Protein AF-A0A964LMH3-F1 (afdb_monomer_lite)

Radius of gyration: 25.87 Å; chains: 1; bounding box: 79×51×69 Å

Sequence (176 aa):
MKFLGSFILGLSFVAPLGAQDKRPLGVDDFLRIGIVGDPQISPNGALVAYPVTTPSLADDRNISRLRVLDLVTGSSRELTSGPGSDRAPRWAKDGLTLAFLSNRNGTSQVWRTRIDPSEGMQAFTALQLQRIPSKFLYVPDEGHFVLRLRNRRLWWGVVLDWLDEYLRPGAAKTNP

Foldseek 3Di:
DDDDDDDPDDDDPPDPPPDDPDDDDDPVNQQADWDWDDWDAFLLRQKIKIWTWGDDPVVRDIAIWIWMAGPVVRDIDTDDDADFHWHDWDYDNLSFKIWTWTCRVVDTDIDIDGNDPCVLVVVVVVCVVVVNDDDDDDDSSHDPDDDPPVSVVVVVVVVVVVCCQPPDPPRDNPDD

pLDDT: mean 84.5, std 14.99, range [37.38, 98.06]

Secondary structure (DSSP, 8-state):
----------------------PPP-HHHHTT-PEE---EE-TTSSEEEEEEEEEETTTTEEEEEEEEEETTT--EEE---SSS-EEEEEE-TTSSEEEEEE-TTSS-EEEEEE---HHHHHHHHHHHHTT--------TT--SS--SHHHHHHHHHHHHHHHHHHHSTT------

Structure (mmCIF, N/CA/C/O backbone):
data_AF-A0A964LMH3-F1
#
_entry.id   AF-A0A964LMH3-F1
#
loop_
_atom_site.group_PDB
_atom_site.id
_atom_site.type_symbol
_atom_site.label_atom_id
_atom_site.label_alt_id
_atom_site.label_comp_id
_atom_site.label_asym_id
_atom_site.label_entity_id
_atom_site.label_seq_id
_atom_site.pdbx_PDB_ins_code
_atom_site.Cartn_x
_atom_site.Cartn_y
_atom_site.Cartn_z
_atom_site.occupancy
_atom_site.B_iso_or_equiv
_atom_site.auth_seq_id
_atom_site.auth_comp_id
_atom_site.auth_asym_id
_atom_site.auth_atom_id
_atom_site.pdbx_PDB_model_num
ATOM 1 N N . MET A 1 1 ? -57.112 40.262 -8.441 1.00 43.94 1 MET A N 1
ATOM 2 C CA . MET A 1 1 ? -57.501 39.226 -9.426 1.00 43.94 1 MET A CA 1
ATOM 3 C C . MET A 1 1 ? -56.806 39.525 -10.747 1.00 43.94 1 MET A C 1
ATOM 5 O O . MET A 1 1 ? -57.104 40.572 -11.307 1.00 43.94 1 MET A O 1
ATOM 9 N N . LYS A 1 2 ? -55.860 38.661 -11.158 1.00 37.38 2 LYS A N 1
ATOM 10 C CA . LYS A 1 2 ? -55.347 38.374 -12.524 1.00 37.38 2 LYS A CA 1
ATOM 11 C C . LYS A 1 2 ? -53.906 37.846 -12.408 1.00 37.38 2 LYS A C 1
ATOM 13 O O . LYS A 1 2 ? -52.963 38.620 -12.307 1.00 37.38 2 LYS A O 1
ATOM 18 N N . PHE A 1 3 ? -53.769 36.521 -12.360 1.00 39.44 3 PHE A N 1
ATOM 19 C CA . PHE A 1 3 ? -52.501 35.821 -12.579 1.00 39.44 3 PHE A CA 1
ATOM 20 C C . PHE A 1 3 ? -52.242 35.780 -14.088 1.00 39.44 3 PHE A C 1
ATOM 22 O O . PHE A 1 3 ? -53.132 35.377 -14.836 1.00 39.44 3 PHE A O 1
ATOM 29 N N . LEU A 1 4 ? -51.047 36.171 -14.533 1.00 43.84 4 LEU A N 1
ATOM 30 C CA . LEU A 1 4 ? -50.574 35.901 -15.888 1.00 43.84 4 LEU A CA 1
ATOM 31 C C . LEU A 1 4 ? -49.326 35.025 -15.772 1.00 43.84 4 LEU A C 1
ATOM 33 O O . LEU A 1 4 ? -48.281 35.473 -15.307 1.00 43.84 4 LEU A O 1
ATOM 37 N N . GLY A 1 5 ? -49.489 33.748 -16.111 1.00 41.75 5 GLY A N 1
ATOM 38 C CA . GLY A 1 5 ? -48.403 32.784 -16.187 1.00 41.75 5 GLY A CA 1
ATOM 39 C C . GLY A 1 5 ? -47.611 32.955 -17.479 1.00 41.75 5 GLY A C 1
ATOM 40 O O . GLY A 1 5 ? -48.177 33.262 -18.526 1.00 41.75 5 GLY A O 1
ATOM 41 N N . SER A 1 6 ? -46.308 32.708 -17.403 1.00 47.75 6 SER A N 1
ATOM 42 C CA . SER A 1 6 ? -45.483 32.423 -18.570 1.00 47.75 6 SER A CA 1
ATOM 43 C C . SER A 1 6 ? -44.656 31.185 -18.252 1.00 47.75 6 SER A C 1
ATOM 45 O O . SER A 1 6 ? -43.827 31.185 -17.344 1.00 47.75 6 SER A O 1
ATOM 47 N N . PHE A 1 7 ? -44.980 30.097 -18.943 1.00 43.62 7 PHE A N 1
ATOM 48 C CA . PHE A 1 7 ? -44.320 28.806 -18.840 1.00 43.62 7 PHE A CA 1
ATOM 49 C C . PHE A 1 7 ? -43.261 28.778 -19.946 1.00 43.62 7 PHE A C 1
ATOM 51 O O . PHE A 1 7 ? -43.597 28.641 -21.121 1.00 43.62 7 PHE A O 1
ATOM 58 N N . ILE A 1 8 ? -41.988 28.986 -19.598 1.00 53.72 8 ILE A N 1
ATOM 59 C CA . ILE A 1 8 ? -40.893 28.845 -20.563 1.00 53.72 8 ILE A CA 1
ATOM 60 C C . ILE A 1 8 ? -40.634 27.350 -20.737 1.00 53.72 8 ILE A C 1
ATOM 62 O O . ILE A 1 8 ? -40.128 26.678 -19.840 1.00 53.72 8 ILE A O 1
ATOM 66 N N . LEU A 1 9 ? -41.024 26.837 -21.901 1.00 47.16 9 LEU A N 1
ATOM 67 C CA . LEU A 1 9 ? -40.751 25.477 -22.338 1.00 47.16 9 LEU A CA 1
ATOM 68 C C . LEU A 1 9 ? -39.243 25.355 -22.620 1.00 47.16 9 LEU A C 1
ATOM 70 O O . LEU A 1 9 ? -38.753 25.805 -23.654 1.00 47.16 9 LEU A O 1
ATOM 74 N N . GLY A 1 10 ? -38.492 24.797 -21.671 1.00 50.16 10 GLY A N 1
ATOM 75 C CA . GLY A 1 10 ? -37.077 24.485 -21.853 1.00 50.16 10 GLY A CA 1
ATOM 76 C C . GLY A 1 10 ? -36.914 23.333 -22.841 1.00 50.16 10 GLY A C 1
ATOM 77 O O . GLY A 1 10 ? -37.224 22.189 -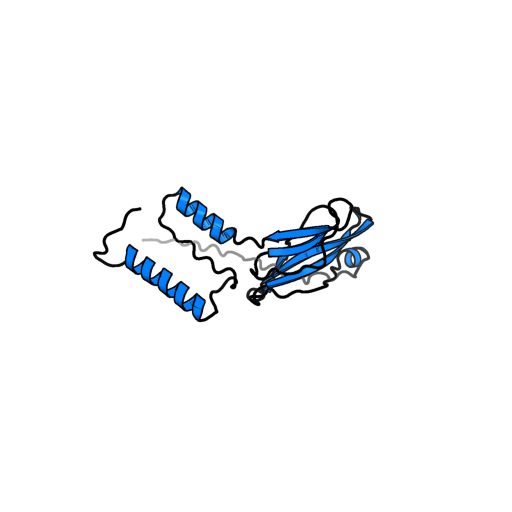22.517 1.00 50.16 10 GLY A O 1
ATOM 78 N N . LEU A 1 11 ? -36.438 23.629 -24.050 1.00 51.84 11 LEU A N 1
ATOM 79 C CA . LEU A 1 11 ? -36.082 22.618 -25.039 1.00 51.84 11 LEU A CA 1
ATOM 80 C C . LEU A 1 11 ? -34.772 21.944 -24.596 1.00 51.84 11 LEU A C 1
ATOM 82 O O . LEU A 1 11 ? -33.682 22.470 -24.816 1.00 51.84 11 LEU A O 1
ATOM 86 N N . SER A 1 12 ? -34.861 20.795 -23.928 1.00 59.47 12 SER A N 1
ATOM 87 C CA . SER A 1 12 ? -33.687 19.974 -23.633 1.00 59.47 12 SER A CA 1
ATOM 88 C C . SER A 1 12 ? -33.188 19.322 -24.922 1.00 59.47 12 SER A C 1
ATOM 90 O O . SER A 1 12 ? -33.811 18.404 -25.450 1.00 59.47 12 SER A O 1
ATOM 92 N N . PHE A 1 13 ? -32.050 19.792 -25.431 1.00 55.91 13 PHE A N 1
ATOM 93 C CA . PHE A 1 13 ? -31.306 19.097 -26.475 1.00 55.91 13 PHE A CA 1
ATOM 94 C C . PHE A 1 13 ? -30.699 17.828 -25.862 1.00 55.91 13 PHE A C 1
ATOM 96 O O . PHE A 1 13 ? -29.718 17.889 -25.123 1.00 55.91 13 PHE A O 1
ATOM 103 N N . VAL A 1 14 ? -31.293 16.669 -26.142 1.00 67.06 14 VAL A N 1
ATOM 104 C CA . VAL A 1 14 ? -30.629 15.384 -25.909 1.00 67.06 14 VAL A CA 1
ATOM 105 C C . VAL A 1 14 ? -29.656 15.197 -27.066 1.00 67.06 14 VAL A C 1
ATOM 107 O O . VAL A 1 14 ? -30.061 14.859 -28.176 1.00 67.06 14 VAL A O 1
ATOM 110 N N . ALA A 1 15 ? -28.374 15.483 -26.835 1.00 63.84 15 ALA A N 1
ATOM 111 C CA . ALA A 1 15 ? -27.341 15.120 -27.795 1.00 63.84 15 ALA A CA 1
ATOM 112 C C . ALA A 1 15 ? -27.350 13.589 -27.965 1.00 63.84 15 ALA A C 1
ATOM 114 O O . ALA A 1 15 ? -27.398 12.873 -26.957 1.00 63.84 15 ALA A O 1
ATOM 115 N N . PRO A 1 16 ? -27.313 13.058 -29.199 1.00 62.09 16 PRO A N 1
ATOM 116 C CA . PRO A 1 16 ? -27.150 11.630 -29.381 1.00 62.09 16 PRO A CA 1
ATOM 117 C C . PRO A 1 16 ? -25.789 11.238 -28.800 1.00 62.09 16 PRO A C 1
ATOM 119 O O . PRO A 1 16 ? -24.770 11.858 -29.109 1.00 62.09 16 PRO A O 1
ATOM 122 N N . LEU A 1 17 ? -25.773 10.209 -27.951 1.00 60.16 17 LEU A N 1
ATOM 123 C CA . LEU A 1 17 ? -24.554 9.483 -27.606 1.00 60.16 17 LEU A CA 1
ATOM 124 C C . LEU A 1 17 ? -24.035 8.853 -28.901 1.00 60.16 17 LEU A C 1
ATOM 126 O O . LEU A 1 17 ? -24.423 7.746 -29.270 1.00 60.16 17 LEU A O 1
ATOM 130 N N . GLY A 1 18 ? -23.218 9.606 -29.637 1.00 59.69 18 GLY A N 1
ATOM 131 C CA . GLY A 1 18 ? -22.487 9.092 -30.781 1.00 59.69 18 GLY A CA 1
ATOM 132 C C . GLY A 1 18 ? -21.665 7.897 -30.323 1.00 59.69 18 GLY A C 1
ATOM 133 O O . GLY A 1 18 ? -20.982 7.961 -29.298 1.00 59.69 18 GLY A O 1
ATOM 134 N N . ALA A 1 19 ? -21.767 6.791 -31.055 1.00 64.25 19 ALA A N 1
ATOM 135 C CA . ALA A 1 19 ? -20.888 5.657 -30.850 1.00 64.25 19 ALA A CA 1
ATOM 136 C C . ALA A 1 19 ? -19.441 6.161 -30.918 1.00 64.25 19 ALA A C 1
ATOM 138 O O . ALA A 1 19 ? -19.067 6.845 -31.867 1.00 64.25 19 ALA A O 1
ATOM 139 N N . GLN A 1 20 ? -18.647 5.867 -29.888 1.00 69.12 20 GLN A N 1
ATOM 140 C CA . GLN A 1 20 ? -17.232 6.208 -29.886 1.00 69.12 20 GLN A CA 1
ATOM 141 C C . GLN A 1 20 ? -16.580 5.511 -31.085 1.00 69.12 20 GLN A C 1
ATOM 143 O O . GLN A 1 20 ? -16.556 4.277 -31.133 1.00 69.12 20 GLN A O 1
ATOM 148 N N . ASP A 1 21 ? -16.091 6.290 -32.052 1.00 74.25 21 ASP A N 1
ATOM 149 C CA . ASP A 1 21 ? -15.425 5.753 -33.236 1.00 74.25 21 ASP A CA 1
ATOM 150 C C . ASP A 1 21 ? -14.253 4.874 -32.794 1.00 74.25 21 ASP A C 1
ATOM 152 O O . ASP A 1 21 ? -13.274 5.323 -32.188 1.00 74.25 21 ASP A O 1
ATOM 156 N N . LYS A 1 22 ? -14.381 3.571 -33.053 1.00 81.00 22 LYS A N 1
ATOM 157 C CA . LYS A 1 22 ? -13.353 2.589 -32.723 1.00 81.00 22 LYS A CA 1
ATOM 158 C C . LYS A 1 22 ? -12.224 2.747 -33.733 1.00 81.00 22 LYS A C 1
ATOM 160 O O . LYS A 1 22 ? -12.357 2.320 -34.877 1.00 81.00 22 LYS A O 1
ATOM 165 N N . ARG A 1 23 ? -11.111 3.354 -33.320 1.00 89.44 23 ARG A N 1
ATOM 166 C CA . ARG A 1 23 ? -9.904 3.403 -34.154 1.00 89.44 23 ARG A CA 1
ATOM 167 C C . ARG A 1 23 ? -9.144 2.067 -34.115 1.00 89.44 23 ARG A C 1
ATOM 169 O O . ARG A 1 23 ? -9.169 1.399 -33.078 1.00 89.44 23 ARG A O 1
ATOM 176 N N . PRO A 1 24 ? -8.439 1.683 -35.195 1.00 90.44 24 PRO A N 1
ATOM 177 C CA . PRO A 1 24 ? -7.520 0.548 -35.173 1.00 90.44 24 PRO A CA 1
ATOM 178 C C . PRO A 1 24 ? -6.431 0.706 -34.103 1.00 90.44 24 PRO A C 1
ATOM 180 O O . PRO A 1 24 ? -6.037 1.830 -33.765 1.00 90.44 24 PRO A O 1
ATOM 183 N N . LEU A 1 25 ? -5.931 -0.428 -33.602 1.00 89.69 25 LEU A N 1
ATOM 184 C CA . LEU A 1 25 ? -4.760 -0.459 -32.726 1.00 89.69 25 LEU A CA 1
ATOM 185 C C . LEU A 1 25 ? -3.536 0.067 -33.483 1.00 89.69 25 LEU A C 1
ATOM 187 O O . LEU A 1 25 ? -3.240 -0.384 -34.589 1.00 89.69 25 LEU A O 1
ATOM 191 N N . GLY A 1 26 ? -2.833 1.017 -32.877 1.00 90.94 26 GLY A N 1
ATOM 192 C CA . GLY A 1 26 ? -1.563 1.556 -33.350 1.00 90.94 26 GLY A CA 1
ATOM 193 C C . GLY A 1 26 ? -0.403 1.103 -32.467 1.00 90.94 26 GLY A C 1
ATOM 194 O O . GLY A 1 26 ? -0.605 0.542 -31.393 1.00 90.94 26 GLY A O 1
ATOM 195 N N . VAL A 1 27 ? 0.828 1.385 -32.899 1.00 89.44 27 VAL A N 1
ATOM 196 C CA . VAL A 1 27 ? 2.051 1.050 -32.143 1.00 89.44 27 VAL A CA 1
ATOM 197 C C . VAL A 1 27 ? 2.011 1.628 -30.722 1.00 89.44 27 VAL A C 1
ATOM 199 O O . VAL A 1 27 ? 2.334 0.929 -29.765 1.00 89.44 27 VAL A O 1
ATOM 202 N N . ASP A 1 28 ? 1.518 2.859 -30.569 1.00 88.50 28 ASP A N 1
ATOM 203 C CA . ASP A 1 28 ? 1.406 3.532 -29.269 1.00 88.50 28 ASP A CA 1
ATOM 204 C C . ASP A 1 28 ? 0.469 2.820 -28.286 1.00 88.50 28 ASP A C 1
ATOM 206 O O . ASP A 1 28 ? 0.632 2.955 -27.073 1.00 88.50 28 ASP A O 1
ATOM 210 N N . ASP A 1 29 ? -0.503 2.045 -28.778 1.00 88.94 29 ASP A N 1
ATOM 211 C CA . ASP A 1 29 ? -1.387 1.273 -27.905 1.00 88.94 29 ASP A CA 1
ATOM 212 C C . ASP A 1 29 ? -0.621 0.140 -27.230 1.00 88.94 29 ASP A C 1
ATOM 214 O O . ASP A 1 29 ? -0.791 -0.080 -26.033 1.00 88.94 29 ASP A O 1
ATOM 218 N N . PHE A 1 30 ? 0.294 -0.512 -27.952 1.00 86.00 30 PHE A N 1
ATOM 219 C CA . PHE A 1 30 ? 1.150 -1.561 -27.395 1.00 86.00 30 PHE A CA 1
ATOM 220 C C . PHE A 1 30 ? 2.121 -1.020 -26.344 1.00 86.00 30 PHE A C 1
ATOM 222 O O . PHE A 1 30 ? 2.413 -1.712 -25.370 1.00 86.00 30 PHE A O 1
ATOM 229 N N . LEU A 1 31 ? 2.556 0.236 -26.479 1.00 87.56 31 LEU A N 1
ATOM 230 C CA . LEU A 1 31 ? 3.399 0.907 -25.484 1.00 87.56 31 LEU A CA 1
ATOM 231 C C . LEU A 1 31 ? 2.647 1.271 -24.195 1.00 87.56 31 LEU A C 1
ATOM 233 O O . LEU A 1 31 ? 3.273 1.592 -23.188 1.00 87.56 31 LEU A O 1
ATOM 237 N N . ARG A 1 32 ? 1.311 1.203 -24.204 1.00 85.31 32 ARG A N 1
ATOM 238 C CA . ARG A 1 32 ? 0.451 1.471 -23.040 1.00 85.31 32 ARG A CA 1
ATOM 239 C C . ARG A 1 32 ? -0.066 0.203 -22.367 1.00 85.31 32 ARG A C 1
ATOM 241 O O . ARG A 1 32 ? -0.717 0.299 -21.327 1.00 85.31 32 ARG A O 1
ATOM 248 N N . ILE A 1 33 ? 0.208 -0.976 -22.928 1.00 89.50 33 ILE A N 1
ATOM 249 C CA . ILE A 1 33 ? -0.223 -2.243 -22.335 1.00 89.50 33 ILE A CA 1
ATOM 250 C C . ILE A 1 33 ? 0.583 -2.494 -21.058 1.00 89.50 33 ILE A C 1
ATOM 252 O O . ILE A 1 33 ? 1.795 -2.701 -21.088 1.00 89.50 33 ILE A O 1
ATOM 256 N N . GLY A 1 34 ? -0.119 -2.492 -19.926 1.00 92.31 34 GLY A N 1
ATOM 257 C CA . GLY A 1 34 ? 0.436 -2.874 -18.636 1.00 92.31 34 GLY A CA 1
ATOM 258 C C . GLY A 1 34 ? 0.405 -4.387 -18.445 1.00 92.31 34 GLY A C 1
ATOM 259 O O . GLY A 1 34 ? -0.649 -5.011 -18.546 1.00 92.31 34 GLY A O 1
ATOM 260 N N . ILE A 1 35 ? 1.552 -4.973 -18.113 1.00 95.19 35 ILE A N 1
ATOM 261 C CA . ILE A 1 35 ? 1.669 -6.386 -17.749 1.00 95.19 35 ILE A CA 1
ATOM 262 C C . ILE A 1 35 ? 1.598 -6.503 -16.227 1.00 95.19 35 ILE A C 1
ATOM 264 O O . ILE A 1 35 ? 2.442 -5.953 -15.515 1.00 95.19 35 ILE A O 1
ATOM 268 N N . VAL A 1 36 ? 0.603 -7.232 -15.729 1.00 96.44 36 VAL A N 1
ATOM 269 C CA . VAL A 1 36 ? 0.450 -7.548 -14.303 1.00 96.44 36 VAL A CA 1
ATOM 270 C C . VAL A 1 36 ? 1.254 -8.805 -13.974 1.00 96.44 36 VAL A C 1
ATOM 272 O O . VAL A 1 36 ? 1.165 -9.802 -14.688 1.00 96.44 36 VAL A O 1
ATOM 275 N N . GLY A 1 37 ? 2.024 -8.777 -12.888 1.00 95.50 37 GLY A N 1
ATOM 276 C CA . GLY A 1 37 ? 2.790 -9.933 -12.412 1.00 95.50 37 GLY A CA 1
ATOM 277 C C . GLY A 1 37 ? 2.750 -10.071 -10.894 1.00 95.50 37 GLY A C 1
ATOM 278 O O . GLY A 1 37 ? 2.201 -9.209 -10.222 1.00 95.50 37 GLY A O 1
ATOM 279 N N . ASP A 1 38 ? 3.328 -11.161 -10.375 1.00 97.69 38 ASP A N 1
ATOM 280 C CA . ASP A 1 38 ? 3.560 -11.451 -8.943 1.00 97.69 38 ASP A CA 1
ATOM 281 C C . ASP A 1 38 ? 2.503 -10.884 -7.960 1.00 97.69 38 ASP A C 1
ATOM 283 O O . ASP A 1 38 ? 2.845 -10.070 -7.095 1.00 97.69 38 ASP A O 1
ATOM 287 N N . PRO A 1 39 ? 1.213 -11.255 -8.097 1.00 97.50 39 PRO A N 1
ATOM 288 C CA . PRO A 1 39 ? 0.175 -10.789 -7.189 1.00 97.50 39 PRO A CA 1
ATOM 289 C C . PRO A 1 39 ? 0.318 -11.441 -5.810 1.00 97.50 39 PRO A C 1
ATOM 291 O O . PRO A 1 39 ? 0.521 -12.648 -5.691 1.00 97.50 39 PRO A O 1
ATOM 294 N N . GLN A 1 40 ? 0.174 -10.642 -4.756 1.00 97.81 40 GLN A N 1
ATOM 295 C CA . GLN A 1 40 ? 0.347 -11.063 -3.367 1.00 97.81 40 GLN A CA 1
ATOM 296 C C . GLN A 1 40 ? -0.820 -10.577 -2.513 1.00 97.81 40 GLN A C 1
ATOM 298 O O . GLN A 1 40 ? -1.035 -9.371 -2.369 1.00 97.81 40 GLN A O 1
ATOM 303 N N . ILE A 1 41 ? -1.555 -11.514 -1.918 1.00 94.75 41 ILE A N 1
ATOM 304 C CA . ILE A 1 41 ? -2.678 -11.223 -1.020 1.00 94.75 41 ILE A CA 1
ATOM 305 C C . ILE A 1 41 ? -2.128 -10.834 0.360 1.00 94.75 41 ILE A C 1
ATOM 307 O O . ILE A 1 41 ? -1.198 -11.466 0.866 1.00 94.75 41 ILE A O 1
ATOM 311 N N . SER A 1 42 ? -2.678 -9.785 0.970 1.00 92.62 42 SER A N 1
ATOM 312 C CA . SER A 1 42 ? -2.320 -9.366 2.326 1.00 92.62 42 SER A CA 1
ATOM 313 C C . SER A 1 42 ? -2.727 -10.426 3.367 1.00 92.62 42 SER A C 1
ATOM 315 O O . SER A 1 42 ? -3.710 -11.139 3.169 1.00 92.62 42 SER A O 1
ATOM 317 N N . PRO A 1 43 ? -2.046 -10.526 4.526 1.00 89.50 43 PRO A N 1
ATOM 318 C CA . PRO A 1 43 ? -2.386 -11.484 5.587 1.00 89.50 43 PRO A CA 1
ATOM 319 C C . PRO A 1 43 ? -3.841 -11.438 6.073 1.00 89.50 43 PRO A C 1
ATOM 321 O O . PRO A 1 43 ? -4.376 -12.442 6.540 1.00 89.50 43 PRO A O 1
ATOM 324 N N . ASN A 1 44 ? -4.482 -10.270 5.990 1.00 79.75 44 ASN A N 1
ATOM 325 C CA . ASN A 1 44 ? -5.884 -10.081 6.357 1.00 79.75 44 ASN A CA 1
ATOM 326 C C . ASN A 1 44 ? -6.872 -10.402 5.221 1.00 79.75 44 ASN A C 1
ATOM 328 O O . ASN A 1 44 ? -8.077 -10.370 5.450 1.00 79.75 44 ASN A O 1
ATOM 332 N N . GLY A 1 45 ? -6.380 -10.712 4.019 1.00 86.12 45 GLY A N 1
ATOM 333 C CA . GLY A 1 45 ? -7.191 -11.042 2.848 1.00 86.12 45 GLY A CA 1
ATOM 334 C C . GLY A 1 45 ? -7.917 -9.855 2.212 1.00 86.12 45 GLY A C 1
ATOM 335 O O . GLY A 1 45 ? -8.732 -10.074 1.327 1.00 86.12 45 GLY A O 1
ATOM 336 N N . ALA A 1 46 ? -7.661 -8.619 2.651 1.00 85.75 46 ALA A N 1
ATOM 337 C CA . ALA A 1 46 ? -8.383 -7.438 2.171 1.00 85.75 46 ALA A CA 1
ATOM 338 C C . ALA A 1 46 ? -7.754 -6.796 0.922 1.00 85.75 46 ALA A C 1
ATOM 340 O O . ALA A 1 46 ? -8.450 -6.146 0.143 1.00 85.75 46 ALA A O 1
ATOM 341 N N . LEU A 1 47 ? -6.441 -6.954 0.735 1.00 90.44 47 LEU A N 1
ATOM 342 C CA . LEU A 1 47 ? -5.666 -6.235 -0.271 1.00 90.44 47 LEU A CA 1
ATOM 343 C C . LEU A 1 47 ? -4.864 -7.204 -1.144 1.00 90.44 47 LEU A C 1
ATOM 345 O O . LEU A 1 47 ? -4.379 -8.231 -0.670 1.00 90.44 47 LEU A O 1
ATOM 349 N N . VAL A 1 48 ? -4.649 -6.838 -2.407 1.00 95.69 48 VAL A N 1
ATOM 350 C CA . VAL A 1 48 ? -3.684 -7.499 -3.296 1.00 95.69 48 VAL A CA 1
ATOM 351 C C . VAL A 1 48 ? -2.644 -6.485 -3.739 1.00 95.69 48 VAL A C 1
ATOM 353 O O . VAL A 1 48 ? -2.984 -5.499 -4.387 1.00 95.69 48 VAL A O 1
ATOM 356 N N . ALA A 1 49 ? -1.377 -6.731 -3.412 1.00 96.56 49 ALA A N 1
ATOM 357 C CA . ALA A 1 49 ? -0.249 -5.981 -3.951 1.00 96.56 49 ALA A CA 1
ATOM 358 C C . ALA A 1 49 ? 0.264 -6.669 -5.217 1.00 96.56 49 ALA A C 1
ATOM 360 O O . ALA A 1 49 ? 0.441 -7.885 -5.225 1.00 96.56 49 ALA A O 1
ATOM 361 N N . TYR A 1 50 ? 0.521 -5.906 -6.273 1.00 97.88 50 TYR A N 1
ATOM 362 C CA . TYR A 1 50 ? 1.029 -6.449 -7.531 1.00 97.88 50 TYR A CA 1
ATOM 363 C C . TYR A 1 50 ? 1.826 -5.393 -8.308 1.00 97.88 50 TYR A C 1
ATOM 365 O O . TYR A 1 50 ? 1.454 -4.216 -8.306 1.00 97.88 50 TYR A O 1
ATOM 373 N N . PRO A 1 51 ? 2.927 -5.768 -8.978 1.00 97.94 51 PRO A N 1
ATOM 374 C CA . PRO A 1 51 ? 3.562 -4.920 -9.973 1.00 97.94 51 PRO A CA 1
ATOM 375 C C . PRO A 1 51 ? 2.734 -4.831 -11.260 1.00 97.94 51 PRO A C 1
ATOM 377 O O . PRO A 1 51 ? 2.241 -5.836 -11.775 1.00 97.94 51 PRO A O 1
ATOM 380 N N . VAL A 1 52 ? 2.675 -3.628 -11.825 1.00 97.56 52 VAL A N 1
ATOM 381 C CA . VAL A 1 52 ? 2.297 -3.385 -13.220 1.00 97.56 52 VAL A CA 1
ATOM 382 C C . VAL A 1 52 ? 3.521 -2.887 -13.959 1.00 97.56 52 VAL A C 1
ATOM 384 O O . VAL A 1 52 ? 4.148 -1.920 -13.533 1.00 97.56 52 VAL A O 1
ATOM 387 N N . THR A 1 53 ? 3.868 -3.569 -15.045 1.00 96.69 53 THR A N 1
ATOM 388 C CA . THR A 1 53 ? 5.018 -3.248 -15.888 1.00 96.69 53 THR A CA 1
ATOM 389 C C . THR A 1 53 ? 4.550 -2.598 -17.174 1.00 96.69 53 THR A C 1
ATOM 391 O O . THR A 1 53 ? 3.776 -3.202 -17.911 1.00 96.69 53 THR A O 1
ATOM 394 N N . THR A 1 54 ? 5.036 -1.393 -17.446 1.00 94.31 54 THR A N 1
ATOM 395 C CA . THR A 1 54 ? 4.741 -0.632 -18.665 1.00 94.31 54 THR A CA 1
ATOM 396 C C . THR A 1 54 ? 6.040 -0.209 -19.353 1.00 94.31 54 THR A C 1
ATOM 398 O O . THR A 1 54 ? 7.005 0.135 -18.659 1.00 94.31 54 THR A O 1
ATOM 401 N N . PRO A 1 55 ? 6.091 -0.190 -20.693 1.00 93.50 55 PRO A N 1
ATOM 402 C CA . PRO A 1 55 ? 7.184 0.442 -21.426 1.00 93.50 55 PRO A CA 1
ATOM 403 C C . PRO A 1 55 ? 7.336 1.929 -21.058 1.00 93.50 55 PRO A C 1
ATOM 405 O O . PRO A 1 55 ? 6.351 2.663 -21.009 1.00 93.50 55 PRO A O 1
ATOM 408 N N . SER A 1 56 ? 8.567 2.383 -20.808 1.00 89.12 56 SER A N 1
ATOM 409 C CA . SER A 1 56 ? 8.920 3.800 -20.650 1.00 89.12 56 SER A CA 1
ATOM 410 C C . SER A 1 56 ? 9.848 4.214 -21.783 1.00 89.12 56 SER A C 1
ATOM 412 O O . SER A 1 56 ? 10.990 3.763 -21.845 1.00 89.12 56 SER A O 1
ATOM 414 N N . LEU A 1 57 ? 9.364 5.099 -22.659 1.00 88.38 57 LEU A N 1
ATOM 415 C CA . LEU A 1 57 ? 10.180 5.694 -23.723 1.00 88.38 57 LEU A CA 1
ATOM 416 C C . LEU A 1 57 ? 11.259 6.628 -23.162 1.00 88.38 57 LEU A C 1
ATOM 418 O O . LEU A 1 57 ? 12.349 6.701 -23.711 1.00 88.38 57 LEU A O 1
ATOM 422 N N . ALA A 1 58 ? 10.968 7.324 -22.058 1.00 87.50 58 ALA A N 1
ATOM 423 C CA . ALA A 1 58 ? 11.912 8.251 -21.437 1.00 87.50 58 ALA A CA 1
ATOM 424 C C . ALA A 1 58 ? 13.133 7.533 -20.839 1.00 87.50 58 ALA A C 1
ATOM 426 O O . ALA A 1 58 ? 14.227 8.088 -20.824 1.00 87.50 58 ALA A O 1
ATOM 427 N N . ASP A 1 59 ? 12.943 6.304 -20.355 1.00 87.00 59 ASP A N 1
ATOM 428 C CA . ASP A 1 59 ? 14.007 5.484 -19.770 1.00 87.00 59 ASP A CA 1
ATOM 429 C C . ASP A 1 59 ? 14.547 4.403 -20.724 1.00 87.00 59 ASP A C 1
ATOM 431 O O . ASP A 1 59 ? 15.420 3.636 -20.317 1.00 87.00 59 ASP A O 1
ATOM 435 N N . ASP A 1 60 ? 13.986 4.291 -21.932 1.00 91.56 60 ASP A N 1
ATOM 436 C CA . ASP A 1 60 ? 14.260 3.230 -22.915 1.00 91.56 60 ASP A CA 1
ATOM 437 C C . ASP A 1 60 ? 14.250 1.808 -22.312 1.00 91.56 60 ASP A C 1
ATOM 439 O O . ASP A 1 60 ? 15.138 0.979 -22.520 1.00 91.56 60 ASP A O 1
ATOM 443 N N . ARG A 1 61 ? 13.255 1.528 -21.459 1.00 90.88 61 ARG A N 1
ATOM 444 C CA . ARG A 1 61 ? 13.109 0.232 -20.772 1.00 90.88 61 ARG A CA 1
ATOM 445 C C . ARG A 1 61 ? 11.701 0.015 -20.237 1.00 90.88 61 ARG A C 1
ATOM 447 O O . ARG A 1 61 ? 10.912 0.944 -20.090 1.00 90.88 61 ARG A O 1
ATOM 454 N N . ASN A 1 62 ? 11.422 -1.217 -19.825 1.00 93.75 62 ASN A N 1
ATOM 455 C CA . ASN A 1 62 ? 10.235 -1.529 -19.036 1.00 93.75 62 ASN A CA 1
ATOM 456 C C . ASN A 1 62 ? 10.389 -1.077 -17.584 1.00 93.75 62 ASN A C 1
ATOM 458 O O . ASN A 1 62 ? 11.423 -1.297 -16.946 1.00 93.75 62 ASN A O 1
ATOM 462 N N . ILE A 1 63 ? 9.320 -0.496 -17.056 1.00 94.94 63 ILE A N 1
ATOM 463 C CA . ILE A 1 63 ? 9.251 0.018 -15.698 1.00 94.94 63 ILE A CA 1
ATOM 464 C C . ILE A 1 63 ? 8.095 -0.645 -14.965 1.00 94.94 63 ILE A C 1
ATOM 466 O O . ILE A 1 63 ? 6.949 -0.562 -15.397 1.00 94.94 63 ILE A O 1
ATOM 470 N N . SER A 1 64 ? 8.396 -1.270 -13.828 1.00 97.25 64 SER A N 1
ATOM 471 C CA . SER A 1 64 ? 7.389 -1.816 -12.921 1.00 97.25 64 SER A CA 1
ATOM 472 C C . SER A 1 64 ? 7.073 -0.833 -11.794 1.00 97.25 64 SER A C 1
ATOM 474 O O . SER A 1 64 ? 7.977 -0.271 -11.168 1.00 97.25 64 SER A O 1
ATOM 476 N N . ARG A 1 65 ? 5.787 -0.647 -11.509 1.00 96.94 65 ARG A N 1
ATOM 477 C CA . ARG A 1 65 ? 5.275 0.111 -10.360 1.00 96.94 65 ARG A CA 1
ATOM 478 C C . ARG A 1 65 ? 4.374 -0.785 -9.538 1.00 96.94 65 ARG A C 1
ATOM 480 O O . ARG A 1 65 ? 3.617 -1.580 -10.095 1.00 96.94 65 ARG A O 1
ATOM 487 N N . LEU A 1 66 ? 4.445 -0.668 -8.218 1.00 97.00 66 LEU A N 1
ATOM 488 C CA . LEU A 1 66 ? 3.569 -1.438 -7.349 1.00 97.00 66 LEU A CA 1
ATOM 489 C C . LEU A 1 66 ? 2.216 -0.750 -7.254 1.00 97.00 66 LEU A C 1
ATOM 491 O O . LEU A 1 66 ? 2.122 0.459 -7.036 1.00 97.00 66 LEU A O 1
ATOM 495 N N . ARG A 1 67 ? 1.167 -1.551 -7.372 1.00 95.81 67 ARG A N 1
ATOM 496 C CA . ARG A 1 67 ? -0.213 -1.156 -7.136 1.00 95.81 67 ARG A CA 1
ATOM 497 C C . ARG A 1 67 ? -0.806 -2.020 -6.041 1.00 95.81 67 ARG A C 1
ATOM 499 O O . ARG A 1 67 ? -0.324 -3.117 -5.756 1.00 95.81 67 ARG A O 1
ATOM 506 N N . VAL A 1 68 ? -1.862 -1.501 -5.437 1.00 93.94 68 VAL A N 1
ATOM 507 C CA . VAL A 1 68 ? -2.660 -2.211 -4.445 1.00 93.94 68 VAL A CA 1
ATOM 508 C C . VAL A 1 68 ? -4.112 -2.159 -4.882 1.00 93.94 68 VAL A C 1
ATOM 510 O O . VAL A 1 68 ? -4.616 -1.097 -5.248 1.00 93.94 68 VAL A O 1
A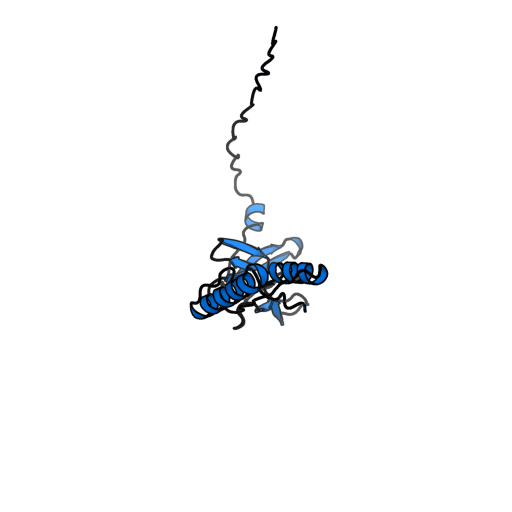TOM 513 N N . LEU A 1 69 ? -4.752 -3.321 -4.892 1.00 93.25 69 LEU A N 1
ATOM 514 C CA . LEU A 1 69 ? -6.176 -3.501 -5.137 1.00 93.25 69 LEU A CA 1
ATOM 515 C C . LEU A 1 69 ? -6.866 -3.800 -3.813 1.00 93.25 69 LEU A 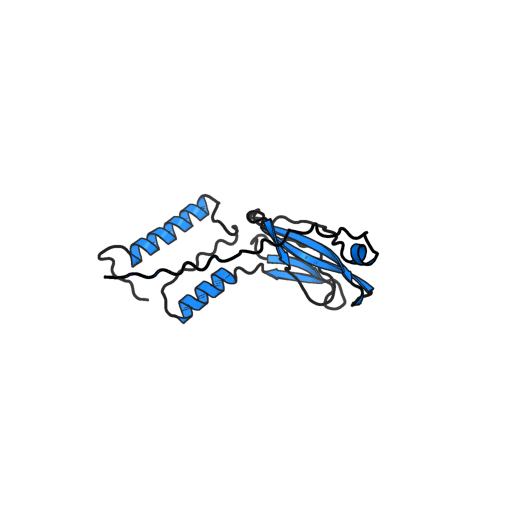C 1
ATOM 517 O O . LEU A 1 69 ? -6.447 -4.705 -3.094 1.00 93.25 69 LEU A O 1
ATOM 521 N N . ASP A 1 70 ? -7.929 -3.063 -3.529 1.00 89.94 70 ASP A N 1
ATOM 522 C CA . ASP A 1 70 ? -8.884 -3.400 -2.486 1.00 89.94 70 ASP A CA 1
ATOM 523 C C . ASP A 1 70 ? -9.894 -4.418 -3.032 1.00 89.94 70 ASP A C 1
ATOM 525 O O . ASP A 1 70 ? -10.555 -4.174 -4.044 1.00 89.94 70 ASP A O 1
ATOM 529 N N . LEU A 1 71 ? -9.985 -5.585 -2.389 1.00 85.31 71 LEU A N 1
ATOM 530 C CA . LEU A 1 71 ? -10.820 -6.693 -2.864 1.00 85.31 71 LEU A CA 1
ATOM 531 C C . LEU A 1 71 ? -12.314 -6.501 -2.595 1.00 85.31 71 LEU A C 1
ATOM 533 O O . LEU A 1 71 ? -13.124 -7.218 -3.177 1.00 85.31 71 LEU A O 1
ATOM 537 N N . VAL A 1 72 ? -12.691 -5.557 -1.733 1.00 80.19 72 VAL A N 1
ATOM 538 C CA . VAL A 1 72 ? -14.096 -5.300 -1.405 1.00 80.19 72 VAL A CA 1
ATOM 539 C C . VAL A 1 72 ? -14.694 -4.294 -2.379 1.00 80.19 72 VAL A C 1
ATOM 541 O O . VAL A 1 72 ? -15.781 -4.501 -2.908 1.00 80.19 72 VAL A O 1
ATOM 544 N N . THR A 1 73 ? -13.972 -3.208 -2.633 1.00 85.38 73 THR A N 1
ATOM 545 C CA . THR A 1 73 ? -14.415 -2.124 -3.520 1.00 85.38 73 THR A CA 1
ATOM 546 C C . THR A 1 73 ? -14.027 -2.353 -4.979 1.00 85.38 73 THR A C 1
ATOM 548 O O . THR A 1 73 ? -14.560 -1.686 -5.861 1.00 85.38 73 THR A O 1
ATOM 551 N N . GLY A 1 74 ? -13.066 -3.244 -5.247 1.00 86.75 74 GLY A N 1
ATOM 552 C CA . GLY A 1 74 ? -12.468 -3.414 -6.573 1.00 86.75 74 GLY A CA 1
ATOM 553 C C . GLY A 1 74 ? -11.568 -2.246 -6.995 1.00 86.75 74 GLY A C 1
ATOM 554 O O . GLY A 1 74 ? -11.115 -2.197 -8.139 1.00 86.75 74 GLY A O 1
ATOM 555 N N . SER A 1 75 ? -11.292 -1.296 -6.096 1.00 89.12 75 SER A N 1
ATOM 556 C CA . SER A 1 75 ? -10.518 -0.097 -6.418 1.00 89.12 75 SER A CA 1
ATOM 557 C C . SER A 1 75 ? -9.020 -0.379 -6.395 1.00 89.12 75 SER A C 1
ATOM 559 O O . SER A 1 75 ? -8.485 -0.908 -5.420 1.00 89.12 75 SER A O 1
ATOM 561 N N . SER A 1 76 ? -8.316 0.016 -7.458 1.00 91.56 76 SER A N 1
ATOM 562 C CA . SER A 1 76 ? -6.856 -0.071 -7.537 1.00 91.56 76 SER A CA 1
ATOM 563 C C . SER A 1 76 ? -6.204 1.302 -7.469 1.00 91.56 76 SER A C 1
ATOM 565 O O . SER A 1 76 ? -6.542 2.195 -8.244 1.00 91.56 76 SER A O 1
ATOM 567 N N . ARG A 1 77 ? -5.168 1.422 -6.637 1.00 90.94 77 ARG A N 1
ATOM 568 C CA . ARG A 1 77 ? -4.311 2.608 -6.572 1.00 90.94 77 ARG A CA 1
ATOM 569 C C . ARG A 1 77 ? -2.838 2.262 -6.722 1.00 90.94 77 ARG A C 1
ATOM 571 O O . ARG A 1 77 ? -2.401 1.162 -6.385 1.00 90.94 77 ARG A O 1
ATOM 578 N N . GLU A 1 78 ? -2.073 3.224 -7.216 1.00 91.94 78 GLU A N 1
ATOM 579 C CA . GLU A 1 78 ? -0.615 3.146 -7.239 1.00 91.94 78 GLU A CA 1
ATOM 580 C C . GLU A 1 78 ? -0.050 3.306 -5.820 1.00 91.94 78 GLU A C 1
ATOM 582 O O . GLU A 1 78 ? -0.602 4.037 -4.994 1.00 91.94 78 GLU A O 1
ATOM 587 N N . LEU A 1 79 ? 1.017 2.567 -5.517 1.00 91.81 79 LEU A N 1
ATOM 588 C CA . LEU A 1 79 ? 1.696 2.588 -4.221 1.00 91.81 79 LEU A CA 1
ATOM 589 C C . LEU A 1 79 ? 3.105 3.175 -4.317 1.00 91.81 79 LEU A C 1
ATOM 591 O O . LEU A 1 79 ? 3.576 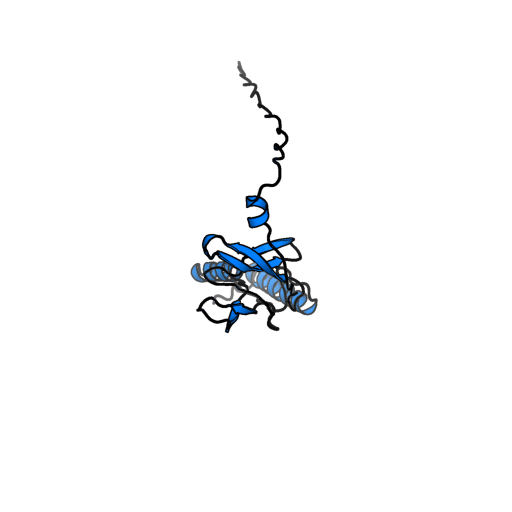3.776 -3.354 1.00 91.81 79 LEU A O 1
ATOM 595 N N . THR A 1 80 ? 3.790 2.985 -5.444 1.00 94.19 80 THR A N 1
ATOM 596 C CA . THR A 1 80 ? 5.154 3.478 -5.643 1.00 94.19 80 THR A CA 1
ATOM 597 C C . THR A 1 80 ? 5.259 4.332 -6.893 1.00 94.19 80 THR A C 1
ATOM 599 O O . THR A 1 80 ? 4.608 4.050 -7.888 1.00 94.19 80 THR A O 1
ATOM 602 N N . SER A 1 81 ? 6.118 5.348 -6.837 1.00 91.38 81 SER A N 1
ATOM 603 C CA . SER A 1 81 ? 6.448 6.245 -7.943 1.00 91.38 81 SER A CA 1
ATOM 604 C C . SER A 1 81 ? 7.927 6.653 -7.865 1.00 91.38 81 SER A C 1
ATOM 606 O O . SER A 1 81 ? 8.629 6.308 -6.908 1.00 91.38 81 SER A O 1
ATOM 608 N N . GLY A 1 82 ? 8.412 7.387 -8.870 1.00 90.19 82 GLY A N 1
ATOM 609 C CA . GLY A 1 82 ? 9.793 7.884 -8.924 1.00 90.19 82 GLY A CA 1
ATOM 610 C C . GLY A 1 82 ? 10.700 7.098 -9.879 1.00 90.19 82 GLY A C 1
ATOM 611 O O . GLY A 1 82 ? 10.190 6.382 -10.741 1.00 90.19 82 GLY A O 1
ATOM 612 N N . PRO A 1 83 ? 12.032 7.264 -9.789 1.00 90.50 83 PRO A N 1
ATOM 613 C CA . PRO A 1 83 ? 12.981 6.636 -10.705 1.00 90.50 83 PRO A CA 1
ATOM 614 C C . PRO A 1 83 ? 13.147 5.136 -10.440 1.00 90.50 83 PRO A C 1
ATOM 616 O O . PRO A 1 83 ? 12.955 4.647 -9.327 1.00 90.50 83 PRO A O 1
ATOM 619 N N . GLY A 1 84 ? 13.584 4.404 -11.465 1.00 93.00 84 GLY A N 1
ATOM 620 C CA . GLY A 1 84 ? 13.832 2.966 -11.369 1.00 93.00 84 GLY A CA 1
ATOM 621 C C . GLY A 1 84 ? 12.565 2.128 -11.522 1.00 93.00 84 GLY A C 1
ATOM 622 O O . GLY A 1 84 ? 11.573 2.565 -12.099 1.00 93.00 84 GLY A O 1
ATOM 623 N N . SER A 1 85 ? 12.616 0.893 -11.041 1.00 96.44 85 SER A N 1
ATOM 624 C CA . SER A 1 85 ? 11.585 -0.131 -11.173 1.00 96.44 85 SER A CA 1
ATOM 625 C C . SER A 1 85 ? 11.390 -0.845 -9.841 1.00 96.44 85 SER A C 1
ATOM 627 O O . SER A 1 85 ? 12.364 -1.292 -9.232 1.00 96.44 85 SER A O 1
ATOM 629 N N . ASP A 1 86 ? 10.132 -1.002 -9.439 1.00 97.88 86 ASP A N 1
ATOM 630 C CA . ASP A 1 86 ? 9.719 -1.615 -8.180 1.00 97.88 86 ASP A CA 1
ATOM 631 C C . ASP A 1 86 ? 8.995 -2.943 -8.453 1.00 97.88 86 ASP A C 1
ATOM 633 O O . ASP A 1 86 ? 8.050 -2.997 -9.243 1.00 97.88 86 ASP A O 1
ATOM 637 N N . ARG A 1 87 ? 9.442 -4.036 -7.829 1.00 97.00 87 ARG A N 1
ATOM 638 C CA . ARG A 1 87 ? 8.960 -5.401 -8.117 1.00 97.00 87 ARG A CA 1
ATOM 639 C C . ARG A 1 87 ? 9.064 -6.327 -6.908 1.00 97.00 87 ARG A C 1
ATOM 641 O O . ARG A 1 87 ? 9.646 -5.961 -5.894 1.00 97.00 87 ARG A O 1
ATOM 648 N N . ALA A 1 88 ? 8.552 -7.547 -7.052 1.00 97.50 88 ALA A N 1
ATOM 649 C CA . ALA A 1 88 ? 8.600 -8.597 -6.032 1.00 97.50 88 ALA A CA 1
ATOM 650 C C . ALA A 1 88 ? 8.045 -8.156 -4.657 1.00 97.50 88 ALA A C 1
ATOM 652 O O . ALA A 1 88 ? 8.766 -8.215 -3.657 1.00 97.50 88 ALA A O 1
ATOM 653 N N . PRO A 1 89 ? 6.794 -7.659 -4.594 1.00 97.75 89 PRO A N 1
ATOM 654 C CA . PRO A 1 89 ? 6.199 -7.206 -3.342 1.00 97.75 89 PRO A CA 1
ATOM 655 C C . PRO A 1 89 ? 6.033 -8.372 -2.361 1.00 97.75 89 PRO A C 1
ATOM 657 O O . PRO A 1 89 ? 5.719 -9.482 -2.765 1.00 97.75 89 PRO A O 1
ATOM 660 N N . ARG A 1 90 ? 6.210 -8.154 -1.061 1.00 97.81 90 ARG A N 1
ATOM 661 C CA . ARG A 1 90 ? 5.945 -9.133 0.002 1.00 97.81 90 ARG A CA 1
ATOM 662 C C . ARG A 1 90 ? 5.349 -8.416 1.204 1.00 97.81 90 ARG A C 1
ATOM 664 O O . ARG A 1 90 ? 5.918 -7.443 1.696 1.00 97.81 90 ARG A O 1
ATOM 671 N N . TRP A 1 91 ? 4.206 -8.897 1.677 1.00 95.31 91 TRP A N 1
ATOM 672 C CA . TRP A 1 91 ? 3.552 -8.345 2.858 1.00 95.31 91 TRP A CA 1
ATOM 673 C C . TRP A 1 91 ? 4.277 -8.757 4.133 1.00 95.31 91 TRP A C 1
ATOM 675 O O . TRP A 1 91 ? 4.638 -9.921 4.315 1.00 95.31 91 TRP A O 1
ATOM 685 N N . ALA A 1 92 ? 4.446 -7.810 5.046 1.00 91.44 92 ALA A N 1
ATOM 686 C CA . ALA A 1 92 ? 4.752 -8.127 6.426 1.00 91.44 92 ALA A CA 1
ATOM 687 C C . ALA A 1 92 ? 3.505 -8.689 7.129 1.00 91.44 92 ALA A C 1
ATOM 689 O O . ALA A 1 92 ? 2.371 -8.497 6.689 1.00 91.44 92 ALA A O 1
ATOM 690 N N . LYS A 1 93 ? 3.717 -9.364 8.264 1.00 87.00 93 LYS A N 1
ATOM 691 C CA . LYS A 1 93 ? 2.636 -9.967 9.067 1.00 87.00 93 LYS A CA 1
ATOM 692 C C . LYS A 1 93 ? 1.617 -8.950 9.587 1.00 87.00 93 LYS A C 1
ATOM 694 O O . LYS A 1 93 ? 0.500 -9.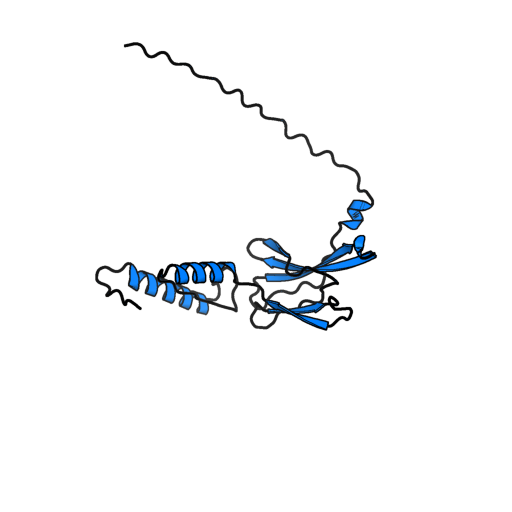340 9.901 1.00 87.00 93 LYS A O 1
ATOM 699 N N . ASP A 1 94 ? 2.009 -7.681 9.680 1.00 80.56 94 ASP A N 1
ATOM 700 C CA . ASP A 1 94 ? 1.156 -6.579 10.128 1.00 80.56 94 ASP A CA 1
ATOM 701 C C . ASP A 1 94 ? 0.093 -6.164 9.098 1.00 80.56 94 ASP A C 1
ATOM 703 O O . ASP A 1 94 ? -0.718 -5.306 9.409 1.00 80.56 94 ASP A O 1
ATOM 707 N N . GLY A 1 95 ? 0.110 -6.719 7.878 1.00 82.62 95 GLY A N 1
ATOM 708 C CA . GLY A 1 95 ? -0.870 -6.417 6.830 1.00 82.62 95 GLY A CA 1
ATOM 709 C C . GLY A 1 95 ? -0.786 -5.013 6.235 1.00 82.62 95 GLY A C 1
ATOM 710 O O . GLY A 1 95 ? -1.563 -4.692 5.340 1.00 82.62 95 GLY A O 1
ATOM 711 N N . LEU A 1 96 ? 0.160 -4.192 6.692 1.00 81.69 96 LEU A N 1
ATOM 712 C CA . LEU A 1 96 ? 0.250 -2.772 6.356 1.00 81.69 96 LEU A CA 1
ATOM 713 C C . LEU A 1 96 ? 1.645 -2.358 5.916 1.00 81.69 96 LEU A C 1
ATOM 715 O O . LEU A 1 96 ? 1.821 -1.258 5.406 1.00 81.69 96 LEU A O 1
ATOM 719 N N . THR A 1 97 ? 2.640 -3.222 6.058 1.00 89.88 97 THR A N 1
ATOM 720 C CA . THR A 1 97 ? 3.974 -2.987 5.520 1.00 89.88 97 THR A CA 1
ATOM 721 C C . THR A 1 97 ? 4.213 -3.896 4.318 1.00 89.88 97 THR A C 1
ATOM 723 O O . THR A 1 97 ? 3.966 -5.101 4.371 1.00 89.88 97 THR A O 1
ATOM 726 N N . LEU A 1 98 ? 4.735 -3.321 3.235 1.00 94.06 98 LEU A N 1
ATOM 727 C CA . LEU A 1 98 ? 5.128 -4.039 2.029 1.00 94.06 98 LEU A CA 1
ATOM 728 C C . LEU A 1 98 ? 6.635 -3.890 1.814 1.00 94.06 98 LEU A C 1
ATOM 730 O O . LEU A 1 98 ? 7.133 -2.772 1.670 1.00 94.06 98 LEU A O 1
ATOM 734 N N . ALA A 1 99 ? 7.356 -5.008 1.788 1.00 96.81 99 ALA A N 1
ATOM 735 C CA . ALA A 1 99 ? 8.741 -5.072 1.339 1.00 96.81 99 ALA A CA 1
ATOM 736 C C . ALA A 1 99 ? 8.787 -5.361 -0.167 1.00 96.81 99 ALA A C 1
ATOM 738 O O . ALA A 1 99 ? 7.933 -6.076 -0.679 1.00 96.81 99 ALA A O 1
ATOM 739 N N . PHE A 1 100 ? 9.753 -4.809 -0.891 1.00 97.75 100 PHE A N 1
ATOM 740 C CA . PHE A 1 100 ? 9.871 -4.994 -2.338 1.00 97.75 100 PHE A CA 1
ATOM 741 C C . PHE A 1 100 ? 11.296 -4.729 -2.821 1.00 97.75 100 PHE A C 1
ATOM 743 O O . PHE A 1 100 ? 12.106 -4.133 -2.113 1.00 97.75 100 PHE A O 1
ATOM 750 N N . LEU A 1 101 ? 11.611 -5.159 -4.040 1.00 98.06 101 LEU A N 1
ATOM 751 C CA . LEU A 1 101 ? 12.878 -4.854 -4.697 1.00 98.06 101 LEU A CA 1
ATOM 752 C C . LEU A 1 101 ? 12.762 -3.571 -5.506 1.00 98.06 101 LEU A C 1
ATOM 754 O O . LEU A 1 101 ? 11.833 -3.422 -6.298 1.00 98.06 101 LEU A O 1
ATOM 758 N N . SER A 1 102 ? 13.739 -2.682 -5.353 1.00 97.88 102 SER A N 1
ATOM 759 C CA . SER A 1 102 ? 13.808 -1.440 -6.115 1.00 97.88 102 SER A CA 1
ATOM 760 C C . SER A 1 102 ? 15.239 -1.058 -6.461 1.00 97.88 102 SER A C 1
ATOM 762 O O . SER A 1 102 ? 16.130 -1.124 -5.612 1.00 97.88 102 SER A O 1
ATOM 764 N N . ASN A 1 103 ? 15.441 -0.627 -7.708 1.00 95.88 103 ASN A N 1
ATOM 765 C CA . ASN A 1 103 ? 16.718 -0.123 -8.218 1.00 95.88 103 ASN A CA 1
ATOM 766 C C . ASN A 1 103 ? 16.778 1.410 -8.317 1.00 95.88 103 ASN A C 1
ATOM 768 O O . ASN A 1 103 ? 17.595 1.945 -9.065 1.00 95.88 103 ASN A O 1
ATOM 772 N N . ARG A 1 104 ? 15.935 2.122 -7.558 1.00 93.88 104 ARG A N 1
ATOM 773 C CA . ARG A 1 104 ? 15.840 3.593 -7.590 1.00 93.88 104 ARG A CA 1
ATOM 774 C C . ARG A 1 104 ? 17.153 4.335 -7.300 1.00 93.88 104 ARG A C 1
ATOM 776 O O . ARG A 1 104 ? 17.316 5.455 -7.760 1.00 93.88 104 ARG A O 1
ATOM 783 N N . ASN A 1 105 ? 18.101 3.688 -6.615 1.00 93.94 105 ASN A N 1
ATOM 784 C CA . ASN A 1 105 ? 19.441 4.221 -6.332 1.00 93.94 105 ASN A CA 1
ATOM 785 C C . ASN A 1 105 ? 20.534 3.567 -7.209 1.00 93.94 105 ASN A C 1
ATOM 787 O O . ASN A 1 105 ? 21.677 3.428 -6.785 1.00 93.94 105 ASN A O 1
ATOM 791 N N . GLY A 1 106 ? 20.182 3.079 -8.401 1.00 92.50 106 GLY A N 1
ATOM 792 C CA . GLY A 1 106 ? 21.114 2.478 -9.365 1.00 92.50 106 GLY A CA 1
ATOM 793 C C . GLY A 1 106 ? 21.371 0.978 -9.178 1.00 92.50 106 GLY A C 1
ATOM 794 O O . GLY A 1 106 ? 21.630 0.283 -10.156 1.00 92.50 106 GLY A O 1
ATOM 795 N N . THR A 1 107 ? 21.221 0.435 -7.966 1.00 95.00 107 THR A N 1
ATOM 796 C CA . THR A 1 107 ? 21.305 -1.016 -7.699 1.00 95.00 107 THR A CA 1
ATOM 797 C C . THR A 1 107 ? 20.033 -1.539 -7.043 1.00 95.00 107 THR A C 1
ATOM 799 O O . THR A 1 107 ? 19.368 -0.816 -6.302 1.00 95.00 107 THR A O 1
ATOM 802 N N . SER A 1 108 ? 19.673 -2.795 -7.327 1.00 96.75 108 SER A N 1
ATOM 803 C CA . SER A 1 108 ? 18.478 -3.432 -6.761 1.00 96.75 108 SER A CA 1
ATOM 804 C C . SER A 1 108 ? 18.686 -3.738 -5.279 1.00 96.75 108 SER A C 1
ATOM 806 O O . SER A 1 108 ? 19.521 -4.569 -4.937 1.00 96.75 108 SER A O 1
ATOM 808 N N . GLN A 1 109 ? 17.897 -3.106 -4.415 1.00 97.38 109 GLN A N 1
ATOM 809 C CA . GLN A 1 109 ? 17.926 -3.284 -2.961 1.00 97.38 109 GLN A CA 1
ATOM 810 C C . GLN A 1 109 ? 16.531 -3.634 -2.438 1.00 97.38 109 GLN A C 1
ATOM 812 O O . GLN A 1 109 ? 15.538 -3.467 -3.152 1.00 97.38 109 GLN A O 1
ATOM 817 N N . VAL A 1 110 ? 16.450 -4.097 -1.189 1.00 97.31 110 VAL A N 1
ATOM 818 C CA . VAL A 1 110 ? 15.170 -4.271 -0.490 1.00 97.31 110 VAL A CA 1
ATOM 819 C C . VAL A 1 110 ? 14.717 -2.927 0.064 1.00 97.31 110 VAL A C 1
ATOM 821 O O . VAL A 1 110 ? 15.429 -2.273 0.821 1.00 97.31 110 VAL A O 1
ATOM 824 N N . TRP A 1 111 ? 13.504 -2.538 -0.298 1.00 95.88 111 TRP A N 1
ATOM 825 C CA . TRP A 1 111 ? 12.813 -1.360 0.197 1.00 95.88 111 TRP A CA 1
ATOM 826 C C . TRP A 1 111 ? 11.570 -1.786 0.957 1.00 95.88 111 TRP A C 1
ATOM 828 O O . TRP A 1 111 ? 11.046 -2.881 0.760 1.00 95.88 111 TRP A O 1
ATOM 838 N N . ARG A 1 112 ? 11.088 -0.905 1.829 1.00 93.44 112 ARG A N 1
ATOM 839 C CA . ARG A 1 112 ? 9.814 -1.083 2.517 1.00 93.44 112 ARG A CA 1
ATOM 840 C C . ARG A 1 112 ? 8.980 0.177 2.400 1.00 93.44 112 ARG A C 1
ATOM 842 O O . ARG A 1 112 ? 9.516 1.280 2.466 1.00 93.44 112 ARG A O 1
ATOM 849 N N . THR A 1 113 ? 7.677 -0.002 2.269 1.00 89.38 113 THR A N 1
ATOM 850 C CA . THR A 1 113 ? 6.695 1.077 2.346 1.00 89.38 113 THR A CA 1
ATOM 851 C C . THR A 1 113 ? 5.539 0.662 3.243 1.00 89.38 113 THR A C 1
ATOM 853 O O . THR A 1 113 ? 5.299 -0.531 3.441 1.00 89.38 113 THR A O 1
ATOM 856 N N . ARG A 1 114 ? 4.836 1.648 3.797 1.00 84.94 114 ARG A N 1
ATOM 857 C CA . ARG A 1 114 ? 3.605 1.425 4.548 1.00 84.94 114 ARG A CA 1
ATOM 858 C C . ARG A 1 114 ? 2.396 1.749 3.682 1.00 84.94 114 ARG A C 1
ATOM 860 O O . ARG A 1 114 ? 2.381 2.727 2.943 1.00 84.94 114 ARG A O 1
ATOM 867 N N . ILE A 1 115 ? 1.381 0.908 3.797 1.00 79.75 115 ILE A N 1
ATOM 868 C CA . ILE A 1 115 ? 0.033 1.145 3.309 1.00 79.75 115 ILE A CA 1
ATOM 869 C C . ILE A 1 115 ? -0.592 2.083 4.322 1.00 79.75 115 ILE A C 1
ATOM 871 O O . ILE A 1 115 ? -0.834 1.710 5.468 1.00 79.75 115 ILE A O 1
ATOM 875 N N . ASP A 1 116 ? -0.736 3.328 3.905 1.00 69.75 116 ASP A N 1
ATOM 876 C CA . ASP A 1 116 ? -1.094 4.405 4.803 1.00 69.75 116 ASP A CA 1
ATOM 877 C C . ASP A 1 116 ? -2.545 4.251 5.303 1.00 69.75 116 ASP A C 1
ATOM 879 O O . ASP A 1 116 ? -3.455 4.200 4.473 1.00 69.75 116 ASP A O 1
ATOM 883 N N . PRO A 1 117 ? -2.796 4.203 6.627 1.00 67.12 117 PRO A N 1
ATOM 884 C CA . PRO A 1 117 ? -4.118 4.457 7.197 1.00 67.12 117 PRO A CA 1
ATOM 885 C C . PRO A 1 117 ? -4.431 5.970 7.247 1.00 67.12 117 PRO A C 1
ATOM 887 O O . PRO A 1 117 ? -5.257 6.399 8.059 1.00 67.12 117 PRO A O 1
ATOM 890 N N . SER A 1 118 ? -3.736 6.787 6.443 1.00 68.75 118 SER A N 1
ATOM 891 C CA . SER A 1 118 ? -3.659 8.245 6.581 1.00 68.75 118 SER A CA 1
ATOM 892 C C . SER A 1 118 ? -4.997 8.926 6.644 1.00 68.75 118 SER A C 1
ATOM 894 O O . SER A 1 118 ? -5.104 9.875 7.398 1.00 68.75 118 SER A O 1
ATOM 896 N N . GLU A 1 119 ? -6.016 8.471 5.926 1.00 76.19 119 GLU A N 1
ATOM 897 C CA . GLU A 1 119 ? -7.326 9.126 5.962 1.00 76.19 119 GLU A CA 1
ATOM 898 C C . GLU A 1 119 ? -7.915 9.131 7.381 1.00 76.19 119 GLU A C 1
ATOM 900 O O . GLU A 1 119 ? -8.276 10.184 7.910 1.00 76.19 119 GLU A O 1
ATOM 905 N N . GLY A 1 120 ? -7.925 7.974 8.052 1.00 80.00 120 GLY A N 1
ATOM 906 C CA . GLY A 1 120 ? -8.399 7.867 9.433 1.00 80.00 120 GLY A CA 1
ATOM 907 C C . GLY A 1 120 ? -7.491 8.600 10.420 1.00 80.00 120 GLY A C 1
ATOM 908 O O . GLY A 1 120 ? -7.971 9.233 11.360 1.00 80.00 120 GLY A O 1
ATOM 909 N N . MET A 1 121 ? -6.178 8.554 10.191 1.00 86.75 121 MET A N 1
ATOM 910 C CA . MET A 1 121 ? -5.199 9.212 11.057 1.00 86.75 121 MET A CA 1
ATOM 911 C C . MET A 1 121 ? -5.233 10.740 10.907 1.00 86.75 121 MET A C 1
ATOM 913 O O . MET A 1 121 ? -5.167 11.441 11.907 1.00 86.75 121 MET A O 1
ATOM 917 N N . GLN A 1 122 ? -5.424 11.262 9.694 1.00 87.06 122 GLN A N 1
ATOM 918 C CA . GLN A 1 122 ? -5.609 12.685 9.401 1.00 87.06 122 GLN A CA 1
ATOM 919 C C . GLN A 1 122 ? -6.914 13.200 9.998 1.00 87.06 122 GLN A C 1
ATOM 921 O O . GLN A 1 122 ? -6.902 14.248 10.642 1.00 87.06 122 GLN A O 1
ATOM 926 N N . ALA A 1 123 ? -8.018 12.459 9.843 1.00 88.75 123 ALA A N 1
ATOM 927 C CA . ALA A 1 123 ? -9.288 12.806 10.473 1.00 88.75 123 ALA A CA 1
ATOM 928 C C . ALA A 1 123 ? -9.144 12.869 12.000 1.00 88.75 123 ALA A C 1
ATOM 930 O O . ALA A 1 123 ? -9.524 13.862 12.617 1.00 88.75 123 ALA A O 1
ATOM 931 N N . PHE A 1 124 ? -8.515 11.858 12.607 1.00 92.62 124 PHE A N 1
ATOM 932 C CA . PHE A 1 124 ? -8.226 11.861 14.039 1.00 92.62 124 PHE A CA 1
ATOM 933 C C . PHE A 1 124 ? -7.337 13.044 14.444 1.00 92.62 124 PHE A C 1
ATOM 935 O O . PHE A 1 124 ? -7.685 13.779 15.363 1.00 92.62 124 PHE A O 1
ATOM 942 N N . THR A 1 125 ? -6.231 13.296 13.739 1.00 92.44 125 THR A N 1
ATOM 943 C CA . THR A 1 125 ? -5.354 14.445 14.006 1.00 92.44 125 THR A CA 1
ATOM 944 C C . THR A 1 125 ? -6.104 15.773 13.909 1.00 92.44 125 THR A C 1
ATOM 946 O O . THR A 1 125 ? -5.925 16.626 14.776 1.00 92.44 125 THR A O 1
ATOM 949 N N . ALA A 1 126 ? -6.971 15.955 12.911 1.00 95.62 126 ALA A N 1
ATOM 950 C CA . ALA A 1 126 ? -7.781 17.161 12.775 1.00 95.62 126 ALA A CA 1
ATOM 951 C C . ALA A 1 126 ? -8.729 17.351 13.972 1.00 95.62 126 ALA A C 1
ATOM 953 O O . ALA A 1 126 ? -8.789 18.448 14.529 1.00 95.62 126 ALA A O 1
ATOM 954 N N . LEU A 1 127 ? -9.402 16.284 14.421 1.00 96.25 127 LEU A N 1
ATOM 955 C CA . LEU A 1 127 ? -10.258 16.316 15.615 1.00 96.25 127 LEU A CA 1
ATOM 956 C C . LEU A 1 127 ? -9.459 16.673 16.875 1.00 96.25 127 LEU A C 1
ATOM 958 O O . LEU A 1 127 ? -9.887 17.524 17.655 1.00 96.25 127 LEU A O 1
ATOM 962 N N . GLN A 1 128 ? -8.264 16.097 17.038 1.00 96.12 128 GLN A N 1
ATOM 963 C CA . GLN A 1 128 ? -7.369 16.412 18.155 1.00 96.12 128 GLN A CA 1
ATOM 964 C C . GLN A 1 128 ? -6.927 17.883 18.147 1.00 96.12 128 GLN A C 1
ATOM 966 O O . GLN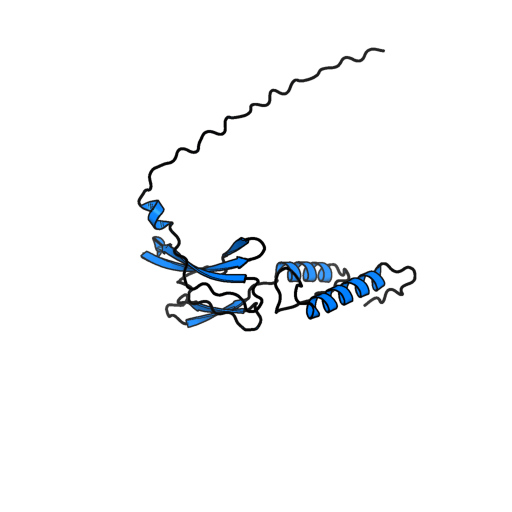 A 1 128 ? -6.989 18.546 19.182 1.00 96.12 128 GLN A O 1
ATOM 971 N N . LEU A 1 129 ? -6.543 18.427 16.988 1.00 96.69 129 LEU A N 1
ATOM 972 C CA . LEU A 1 129 ? -6.169 19.842 16.849 1.00 96.69 129 LEU A CA 1
ATOM 973 C C . LEU A 1 129 ? -7.334 20.787 17.169 1.00 96.69 129 LEU A C 1
ATOM 975 O O . LEU A 1 129 ? -7.128 21.853 17.747 1.00 96.69 129 LEU A O 1
ATOM 979 N N . GLN A 1 130 ? -8.559 20.383 16.835 1.00 97.38 130 GLN A N 1
ATOM 980 C CA . GLN A 1 130 ? -9.781 21.120 17.161 1.00 97.38 130 GLN A CA 1
ATOM 981 C C . GLN A 1 130 ? -10.256 20.907 18.606 1.00 97.38 130 GLN A C 1
ATOM 983 O O . GLN A 1 130 ? -11.264 21.491 19.001 1.00 97.38 130 GLN A O 1
ATOM 988 N N . ARG A 1 131 ? -9.537 20.105 19.407 1.00 95.44 131 ARG A N 1
ATOM 989 C CA . ARG A 1 131 ? -9.919 19.709 20.774 1.00 95.44 131 ARG A CA 1
ATOM 990 C C . ARG A 1 131 ? -11.303 19.056 20.841 1.00 95.44 131 ARG A C 1
ATOM 992 O O . ARG A 1 131 ? -12.005 19.174 21.843 1.00 95.44 131 ARG A O 1
ATOM 999 N N . ILE A 1 132 ? -11.696 18.369 19.773 1.00 94.19 132 ILE A N 1
ATOM 1000 C CA . ILE A 1 132 ? -12.908 17.561 19.745 1.00 94.19 132 ILE A CA 1
ATOM 1001 C C . ILE A 1 132 ? -12.545 16.190 20.324 1.00 94.19 132 ILE A C 1
ATOM 1003 O O . ILE A 1 132 ? -11.613 15.553 19.821 1.00 94.19 132 ILE A O 1
ATOM 1007 N N . PRO A 1 133 ? -13.249 15.713 21.367 1.00 92.38 133 PRO A N 1
ATOM 1008 C CA . PRO A 1 133 ? -13.036 14.369 21.876 1.00 92.38 133 PRO A CA 1
ATOM 1009 C C . PRO A 1 133 ? -13.180 13.340 20.749 1.00 92.38 133 PRO A C 1
ATOM 1011 O O . PRO A 1 133 ? -14.168 13.330 20.016 1.00 92.38 133 PRO A O 1
ATOM 1014 N N . SER A 1 134 ? -12.192 12.459 20.612 1.00 92.75 134 SER A N 1
ATOM 1015 C CA . SER A 1 134 ? -12.201 11.389 19.613 1.00 92.75 134 SER A CA 1
ATOM 1016 C C . SER A 1 134 ? -11.327 10.223 20.069 1.00 92.75 134 SER A C 1
ATOM 1018 O O . SER A 1 134 ? -10.344 10.440 20.777 1.00 92.75 134 SER A O 1
ATOM 1020 N N . LYS A 1 135 ? -11.638 8.999 19.630 1.00 91.31 135 LYS A N 1
ATOM 1021 C CA . LYS A 1 135 ? -10.827 7.789 19.853 1.00 91.31 135 LYS A CA 1
ATOM 1022 C C . LYS A 1 135 ? -10.410 7.201 18.500 1.00 91.31 135 LYS A C 1
ATOM 1024 O O . LYS A 1 135 ? -11.222 7.148 17.581 1.00 91.31 135 LYS A O 1
ATOM 1029 N N . PHE A 1 136 ? -9.164 6.738 18.384 1.00 89.69 136 PHE A N 1
ATOM 1030 C CA . PHE A 1 136 ? -8.655 6.049 17.192 1.00 89.69 136 PHE A CA 1
ATOM 1031 C C . PHE A 1 136 ? -8.449 4.563 17.499 1.00 89.69 136 PHE A C 1
ATOM 1033 O O . PHE A 1 136 ? -7.483 4.186 18.162 1.00 89.69 136 PHE A O 1
ATOM 1040 N N . LEU A 1 137 ? -9.379 3.716 17.048 1.00 88.38 137 LEU A N 1
ATOM 1041 C CA . LEU A 1 137 ? -9.259 2.264 17.171 1.00 88.38 137 LEU A CA 1
ATOM 1042 C C . LEU A 1 137 ? -8.556 1.704 15.934 1.00 88.38 137 LEU A C 1
ATOM 1044 O O . LEU A 1 137 ? -9.103 1.736 14.835 1.00 88.38 137 LEU A O 1
ATOM 1048 N N . TYR A 1 138 ? -7.356 1.169 16.129 1.00 82.31 138 TYR A N 1
ATOM 1049 C CA . TYR A 1 138 ? -6.535 0.620 15.058 1.00 82.31 138 TYR A CA 1
ATOM 1050 C C . TYR A 1 138 ? -6.422 -0.901 15.172 1.00 82.31 138 TYR A C 1
ATOM 1052 O O . TYR A 1 138 ? -5.933 -1.422 16.174 1.00 82.31 138 TYR A O 1
ATOM 1060 N N . VAL A 1 139 ? -6.871 -1.600 14.129 1.00 82.25 139 VAL A N 1
ATOM 1061 C CA . VAL A 1 139 ? -6.839 -3.064 14.004 1.00 82.25 139 VAL A CA 1
ATOM 1062 C C . VAL A 1 139 ? -5.957 -3.447 12.808 1.00 82.25 139 VAL A C 1
ATOM 1064 O O . VAL A 1 139 ? -6.437 -3.502 11.679 1.00 82.25 139 VAL A O 1
ATOM 1067 N N . PRO A 1 140 ? -4.642 -3.659 13.008 1.00 67.56 140 PRO A N 1
ATOM 1068 C CA . PRO A 1 140 ? -3.691 -3.805 11.900 1.00 67.56 140 PRO A CA 1
ATOM 1069 C C . PRO A 1 140 ? -3.949 -5.053 11.043 1.00 67.56 140 PRO A C 1
ATOM 1071 O O . PRO A 1 140 ? -3.575 -5.110 9.878 1.00 67.56 140 PRO A O 1
ATOM 1074 N N . ASP A 1 141 ? -4.610 -6.061 11.607 1.00 69.00 141 ASP A N 1
ATOM 1075 C CA . ASP A 1 141 ? -4.919 -7.331 10.959 1.00 69.00 141 ASP A CA 1
ATOM 1076 C C . ASP A 1 141 ? -6.248 -7.328 10.191 1.00 69.00 141 ASP A C 1
ATOM 1078 O O . ASP A 1 141 ? -6.722 -8.395 9.796 1.00 69.00 141 ASP A O 1
ATOM 1082 N N . GLU A 1 142 ? -6.846 -6.157 9.967 1.00 70.38 142 GLU A N 1
ATOM 1083 C CA . GLU A 1 142 ? -8.102 -5.976 9.239 1.00 70.38 142 GLU A CA 1
ATOM 1084 C C . GLU A 1 142 ? -8.029 -4.801 8.259 1.00 70.38 142 GLU A C 1
ATOM 1086 O O . GLU A 1 142 ? -7.101 -3.997 8.293 1.00 70.38 142 GLU A O 1
ATOM 1091 N N . GLY A 1 143 ? -8.948 -4.790 7.292 1.00 68.94 143 GLY A N 1
ATOM 1092 C CA . GLY A 1 143 ? -9.008 -3.779 6.236 1.00 68.94 143 GLY A CA 1
ATOM 1093 C C . GLY A 1 143 ? -10.047 -2.701 6.539 1.00 68.94 143 GLY A C 1
ATOM 1094 O O . GLY A 1 143 ? -10.240 -2.307 7.684 1.00 68.94 143 GLY A O 1
ATOM 1095 N N . HIS A 1 144 ? -10.764 -2.263 5.501 1.00 71.31 144 HIS A N 1
ATOM 1096 C CA . HIS A 1 144 ? -11.811 -1.239 5.611 1.00 71.31 144 HIS A CA 1
ATOM 1097 C C . HIS A 1 144 ? -12.956 -1.614 6.578 1.00 71.31 144 HIS A C 1
ATOM 1099 O O . HIS A 1 144 ? -13.608 -0.738 7.138 1.00 71.31 144 HIS A O 1
ATOM 1105 N N . PHE A 1 145 ? -13.188 -2.909 6.812 1.00 77.75 145 PHE A N 1
ATOM 1106 C CA . PHE A 1 145 ? -14.223 -3.410 7.716 1.00 77.75 145 PHE A CA 1
ATOM 1107 C C . PHE A 1 145 ? -13.634 -4.282 8.832 1.00 77.75 145 PHE A C 1
ATOM 1109 O O . PHE A 1 145 ? -12.701 -5.053 8.604 1.00 77.75 145 PHE A O 1
ATOM 1116 N N . VAL A 1 146 ? -14.251 -4.213 10.017 1.00 83.38 146 VAL A N 1
ATOM 1117 C CA . VAL A 1 146 ? -13.945 -5.059 11.183 1.00 83.38 146 VAL A CA 1
ATOM 1118 C C . VAL A 1 146 ? -14.782 -6.346 11.105 1.00 83.38 146 VAL A C 1
ATOM 1120 O O . VAL A 1 146 ? -15.930 -6.399 11.555 1.00 83.38 146 VAL A O 1
ATOM 1123 N N . LEU A 1 147 ? -14.240 -7.387 10.473 1.00 81.56 147 LEU A N 1
ATOM 1124 C CA . LEU A 1 147 ? -14.974 -8.602 10.090 1.00 81.56 147 LEU A CA 1
ATOM 1125 C C . LEU A 1 147 ? -14.783 -9.755 11.087 1.00 81.56 147 LEU A C 1
ATOM 1127 O O . LEU A 1 147 ? -15.735 -10.481 11.417 1.00 81.56 147 LEU A O 1
ATOM 1131 N N . ARG A 1 148 ? -13.566 -9.925 11.608 1.00 81.75 148 ARG A N 1
ATOM 1132 C CA . ARG A 1 148 ? -13.188 -10.951 12.582 1.00 81.75 148 ARG A CA 1
ATOM 1133 C C . ARG A 1 148 ? -14.037 -10.790 13.833 1.00 81.75 148 ARG A C 1
ATOM 1135 O O . ARG A 1 148 ? -14.129 -9.713 14.411 1.00 81.75 148 ARG A O 1
ATOM 1142 N N . LEU A 1 149 ? -14.642 -11.888 14.289 1.00 90.75 149 LEU A N 1
ATOM 1143 C CA . LEU A 1 149 ? -15.585 -11.874 15.417 1.00 90.75 149 LEU A CA 1
ATOM 1144 C C . LEU A 1 149 ? -14.989 -11.237 16.683 1.00 90.75 149 LEU A C 1
ATOM 1146 O O . LEU A 1 149 ? -15.664 -10.465 17.360 1.00 90.75 149 LEU A O 1
ATOM 1150 N N . ARG A 1 150 ? -13.711 -11.519 16.971 1.00 89.06 150 ARG A N 1
ATOM 1151 C CA . ARG A 1 150 ? -12.987 -10.943 18.114 1.00 89.06 150 ARG A CA 1
ATOM 1152 C C . ARG A 1 150 ? -12.863 -9.421 18.004 1.00 89.06 150 ARG A C 1
ATOM 1154 O O . ARG A 1 150 ? -13.214 -8.721 18.949 1.00 89.06 150 ARG A O 1
ATOM 1161 N N . ASN A 1 151 ? -12.407 -8.923 16.860 1.00 90.88 151 ASN A N 1
ATOM 1162 C CA . ASN A 1 151 ? -12.201 -7.494 16.644 1.00 90.88 151 ASN A CA 1
ATOM 1163 C C . ASN A 1 151 ? -13.538 -6.751 16.553 1.00 90.88 151 ASN A C 1
ATOM 1165 O O . ASN A 1 151 ? -13.680 -5.670 17.108 1.00 90.88 151 ASN A O 1
ATOM 1169 N N . ARG A 1 152 ? -14.563 -7.366 15.956 1.00 93.38 152 ARG A N 1
ATOM 1170 C CA . ARG A 1 152 ? -15.922 -6.813 15.883 1.00 93.38 152 ARG A CA 1
ATOM 1171 C C . ARG A 1 152 ? -16.559 -6.651 17.259 1.00 93.38 152 ARG A C 1
ATOM 1173 O O . ARG A 1 152 ? -17.234 -5.655 17.497 1.00 93.38 152 ARG A O 1
ATOM 1180 N N . ARG A 1 153 ? -16.320 -7.591 18.181 1.00 94.94 153 ARG A N 1
ATOM 1181 C CA . ARG A 1 153 ? -16.731 -7.442 19.585 1.00 94.94 153 ARG A CA 1
ATOM 1182 C C . ARG A 1 153 ? -16.039 -6.247 20.249 1.00 94.94 153 ARG A C 1
ATOM 1184 O O . ARG A 1 153 ? -16.709 -5.492 20.942 1.00 94.94 153 ARG A O 1
ATOM 1191 N N . LEU A 1 154 ? -14.732 -6.073 20.031 1.00 93.12 154 LEU A N 1
ATOM 1192 C CA . LEU A 1 154 ? -13.985 -4.911 20.531 1.00 93.12 154 LEU A CA 1
ATOM 1193 C C . LEU A 1 154 ? -14.525 -3.600 19.940 1.00 93.12 154 LEU A C 1
ATOM 1195 O O . LEU A 1 154 ? -14.777 -2.660 20.685 1.00 93.12 154 LEU A O 1
ATOM 1199 N N . TRP A 1 155 ? -14.745 -3.558 18.625 1.00 92.75 155 TRP A N 1
ATOM 1200 C CA . TRP A 1 155 ? -15.266 -2.390 17.917 1.00 92.75 155 TRP A CA 1
ATOM 1201 C C . TRP A 1 155 ? -16.620 -1.943 18.468 1.00 92.75 155 TRP A C 1
ATOM 1203 O O . TRP A 1 155 ? -16.763 -0.787 18.858 1.00 92.75 155 TRP A O 1
ATOM 1213 N N . TRP A 1 156 ? -17.583 -2.864 18.590 1.00 95.00 156 TRP A N 1
ATOM 1214 C CA . TRP A 1 156 ? -18.888 -2.541 19.169 1.00 95.00 156 TRP A CA 1
ATOM 1215 C C . TRP A 1 156 ? -18.790 -2.113 20.634 1.00 95.00 156 TRP A C 1
ATOM 1217 O O . TRP A 1 156 ? -19.505 -1.199 21.024 1.00 95.00 156 TRP A O 1
ATOM 1227 N N . GLY A 1 157 ? -17.899 -2.719 21.426 1.00 95.75 157 GLY A N 1
ATOM 1228 C CA . GLY A 1 157 ? -17.659 -2.292 22.807 1.00 95.75 157 GLY A CA 1
ATOM 1229 C C . GLY A 1 157 ? -17.210 -0.833 22.882 1.00 95.75 157 GLY A C 1
ATOM 1230 O O . GLY A 1 157 ? -17.862 -0.025 23.527 1.00 95.75 157 GLY A O 1
ATOM 1231 N N . VAL A 1 158 ? -16.170 -0.465 22.128 1.00 94.56 158 VAL A N 1
ATOM 1232 C CA . VAL A 1 158 ? -15.645 0.912 22.104 1.00 94.56 158 VAL A CA 1
ATOM 1233 C C . VAL A 1 158 ? -16.689 1.920 21.614 1.00 94.56 158 VAL A C 1
ATOM 1235 O O . VAL A 1 158 ? -16.787 3.014 22.169 1.00 94.56 158 VAL A O 1
ATOM 1238 N N . VAL A 1 159 ? -17.465 1.571 20.581 1.00 93.88 159 VAL A N 1
ATOM 1239 C CA . VAL A 1 159 ? -18.524 2.443 20.047 1.00 93.88 159 VAL A CA 1
ATOM 1240 C C . VAL A 1 159 ? -19.633 2.644 21.075 1.00 93.88 159 VAL A C 1
ATOM 1242 O O . VAL A 1 159 ? -20.029 3.780 21.313 1.00 93.88 159 VAL A O 1
ATOM 1245 N N . LEU A 1 160 ? -20.127 1.571 21.696 1.00 94.50 160 LEU A N 1
ATOM 1246 C CA . LEU A 1 160 ? -21.195 1.663 22.692 1.00 94.50 160 LEU A CA 1
ATOM 1247 C C . LEU A 1 160 ? -20.733 2.407 23.947 1.00 94.50 160 LEU A C 1
ATOM 1249 O O . LEU A 1 160 ? -21.459 3.282 24.403 1.00 94.50 160 LEU A O 1
ATOM 1253 N N . ASP A 1 161 ? -19.514 2.153 24.432 1.00 93.81 161 ASP A N 1
ATOM 1254 C CA . ASP A 1 161 ? -18.930 2.884 25.563 1.00 93.81 161 ASP A CA 1
ATOM 1255 C C . ASP A 1 161 ? -18.829 4.390 25.264 1.00 93.81 161 ASP A C 1
ATOM 1257 O O . ASP A 1 161 ? -19.109 5.223 26.122 1.00 93.81 161 ASP A O 1
ATOM 1261 N N . TRP A 1 162 ? -18.469 4.761 24.029 1.00 92.56 162 TRP A N 1
ATOM 1262 C CA . TRP A 1 162 ? -18.438 6.159 23.592 1.00 92.56 162 TRP A CA 1
ATOM 1263 C C . TRP A 1 162 ? -19.836 6.781 23.528 1.00 92.56 162 TRP A C 1
ATOM 1265 O O . TRP A 1 162 ? -20.052 7.891 24.008 1.00 92.56 162 TRP A O 1
ATOM 1275 N N . LEU A 1 163 ? -20.808 6.080 22.943 1.00 92.31 163 LEU A N 1
ATOM 1276 C CA . LEU A 1 163 ? -22.187 6.567 22.900 1.00 92.31 163 LEU A CA 1
ATOM 1277 C C . LEU A 1 163 ? -22.757 6.717 24.314 1.00 92.31 163 LEU A C 1
ATOM 1279 O O . LEU A 1 163 ? -23.430 7.705 24.591 1.00 92.31 163 LEU A O 1
ATOM 1283 N N . ASP A 1 164 ? -22.446 5.793 25.219 1.00 92.06 164 ASP A N 1
ATOM 1284 C CA . ASP A 1 164 ? -22.840 5.880 26.620 1.00 92.06 164 ASP A CA 1
ATOM 1285 C C . ASP A 1 164 ? -22.205 7.093 27.321 1.00 92.06 164 ASP A C 1
ATOM 1287 O O . ASP A 1 164 ? -22.894 7.783 28.068 1.00 92.06 164 ASP A O 1
ATOM 1291 N N . GLU A 1 165 ? -20.933 7.397 27.050 1.00 88.62 165 GLU A N 1
ATOM 1292 C CA . GLU A 1 165 ? -20.213 8.555 27.603 1.00 88.62 165 GLU A CA 1
ATOM 1293 C C . GLU A 1 165 ? -20.845 9.900 27.185 1.00 88.62 165 GLU A C 1
ATOM 1295 O O . GLU A 1 165 ? -20.966 10.809 28.008 1.00 88.62 165 GLU A O 1
ATOM 1300 N N . TYR A 1 166 ? -21.285 10.033 25.925 1.00 88.00 166 TYR A N 1
ATOM 1301 C CA . TYR A 1 166 ? -21.730 11.322 25.367 1.00 88.00 166 TYR A CA 1
ATOM 1302 C C . TYR A 1 166 ? -23.245 11.481 25.194 1.00 88.00 166 TYR A C 1
ATOM 1304 O O . TYR A 1 166 ? -23.718 12.619 25.127 1.00 88.00 166 TYR A O 1
ATOM 1312 N N . LEU A 1 167 ? -24.011 10.390 25.101 1.00 89.62 167 LEU A N 1
ATOM 1313 C CA . LEU A 1 167 ? -25.453 10.427 24.825 1.00 89.62 167 LEU A CA 1
ATOM 1314 C C . LEU A 1 167 ? -26.326 10.005 26.012 1.00 89.62 167 LEU A C 1
ATOM 1316 O O . LEU A 1 167 ? -27.527 10.284 25.981 1.00 89.62 167 LEU A O 1
ATOM 1320 N N . ARG A 1 168 ? -25.788 9.361 27.064 1.00 87.12 168 ARG A N 1
ATOM 1321 C CA . ARG A 1 168 ? -26.621 9.013 28.229 1.00 87.12 168 ARG A CA 1
ATOM 1322 C C . ARG A 1 168 ? -27.016 10.256 29.033 1.00 87.12 168 ARG A C 1
ATOM 1324 O O . ARG A 1 168 ? -26.145 11.022 29.454 1.00 87.12 168 ARG A O 1
ATOM 1331 N N . PRO A 1 169 ? -28.312 10.423 29.354 1.00 78.94 169 PRO A N 1
ATOM 1332 C CA . PRO A 1 169 ? -28.754 11.441 30.299 1.00 78.94 169 PRO A CA 1
ATOM 1333 C C . PRO A 1 169 ? -28.103 11.221 31.673 1.00 78.94 169 PRO A C 1
ATOM 1335 O O . PRO A 1 169 ? -28.215 10.140 32.246 1.00 78.94 169 PRO A O 1
ATOM 1338 N N . GLY A 1 170 ? -27.429 12.242 32.207 1.00 72.75 170 GLY A N 1
ATOM 1339 C CA . GLY A 1 170 ? -26.811 12.191 33.539 1.00 72.75 170 GLY A CA 1
ATOM 1340 C C . GLY A 1 170 ? -25.428 11.529 33.611 1.00 72.75 170 GLY A C 1
ATOM 1341 O O . GLY A 1 170 ? -24.895 11.401 34.712 1.00 72.75 170 GLY A O 1
ATOM 1342 N N . ALA A 1 171 ? -24.819 11.140 32.484 1.00 62.94 171 ALA A N 1
ATOM 1343 C CA . ALA A 1 171 ? -23.420 10.716 32.475 1.00 62.94 171 ALA A CA 1
ATOM 1344 C C . ALA A 1 171 ? -22.510 11.902 32.842 1.00 62.94 171 ALA A C 1
ATOM 1346 O O . ALA A 1 171 ? -22.580 12.975 32.235 1.00 62.94 171 ALA A O 1
ATOM 1347 N N . ALA A 1 172 ? -21.664 11.724 33.861 1.00 58.44 172 ALA A N 1
ATOM 1348 C CA . ALA A 1 172 ? -20.635 12.698 34.189 1.00 58.44 172 ALA A CA 1
ATOM 1349 C C . ALA A 1 172 ? -19.677 12.787 32.998 1.00 58.44 172 ALA A C 1
ATOM 1351 O O . ALA A 1 172 ? -18.992 11.816 32.684 1.00 58.44 172 ALA A O 1
ATOM 1352 N N . LYS A 1 173 ? -19.641 13.942 32.326 1.00 59.28 173 LYS A N 1
ATOM 1353 C CA . LYS A 1 173 ? -18.654 14.201 31.278 1.00 59.28 173 LYS A CA 1
ATOM 1354 C C . LYS A 1 173 ? -17.281 14.186 31.940 1.00 59.28 173 LYS A C 1
ATOM 1356 O O . LYS A 1 173 ? -16.918 15.147 32.617 1.00 59.28 173 LYS A O 1
ATOM 1361 N N . THR A 1 174 ? -16.545 13.090 31.803 1.00 53.66 174 THR A N 1
ATOM 1362 C CA . THR A 1 174 ? -15.144 13.040 32.212 1.00 53.66 174 THR A CA 1
ATOM 1363 C C . THR A 1 174 ? -14.372 13.909 31.235 1.00 53.66 174 THR A C 1
ATOM 1365 O O . THR A 1 174 ? -14.056 13.489 30.127 1.00 53.66 174 THR A O 1
ATOM 1368 N N . ASN A 1 175 ? -14.167 15.167 31.616 1.00 42.72 175 ASN A N 1
ATOM 1369 C CA . ASN A 1 175 ? -13.326 16.081 30.861 1.00 42.72 175 ASN A CA 1
ATOM 1370 C C . ASN A 1 175 ? -11.871 15.575 30.958 1.00 42.72 175 ASN A C 1
ATOM 1372 O O . ASN A 1 175 ? -11.448 15.270 32.078 1.00 42.72 175 ASN A O 1
ATOM 1376 N N . PRO A 1 176 ? -11.131 15.449 29.843 1.00 50.41 176 PRO A N 1
ATOM 1377 C CA . PRO A 1 176 ? -9.694 15.202 29.889 1.00 50.41 176 PRO A CA 1
ATOM 1378 C C . PRO A 1 176 ? -8.924 16.396 30.470 1.00 50.41 176 PRO A C 1
ATOM 1380 O O . PRO A 1 176 ? -9.406 17.548 30.337 1.00 50.41 176 PRO A O 1
#